Protein AF-A0A2R6PU06-F1 (afdb_monomer_lite)

Foldseek 3Di:
DDPCLLLVACPPHDPVRNVVSLVVNVPDPPRDDNDDDNVVCVVVVQDQQFLQSVLVVCVVVVPDLADADEDLDDADHVHCNSNVSVCVSHVRYDYPPRVDDPVVCVVCPPVVVVSNVVSLVCQLPDPDHDGRHPDPSVVVSVVRD

pLDDT: mean 91.35, std 4.58, range [68.44, 97.5]

Organism: Actinidia chinensis var. chinensis (NCBI:txid1590841)

InterPro domains:
  IPR019378 GDP-fucose protein O-fucosyltransferase [PF10250] (1-145)

Secondary structure (DSSP, 8-state):
--HHHHHT--TT--HHHHHHHHHHHHH-TT-S--S--HHHHHHTT-SPPPHHHHHHHHHHTT--TTS-EE---SPPTTHHHHHHHHHHH-S-EE-HHHHS-HHHHTTTTT-HHHHHHHHHHHHHSSS----SS-SHHHHHHHTT-

Sequence (145 aa):
MDMLAFSGCTQGCNSEEVEELTRMRYAYPRWKEKIINSDLKRTDGLYPSTPEETTLTLKALDIDRNIQIYIAAGDIYGGERRMARLAEAYANLVRKETLLEPLDLRFFQNHSSQMAALDYLVSLESDIFVPTYDGNMAKVVEGHR

Structure (mmCIF, N/CA/C/O backbone):
data_AF-A0A2R6PU06-F1
#
_entry.id   AF-A0A2R6PU06-F1
#
loop_
_atom_site.group_PDB
_atom_site.id
_atom_site.type_symbol
_atom_site.label_atom_id
_atom_site.label_alt_id
_atom_site.label_comp_id
_atom_site.label_asym_id
_atom_site.label_entity_id
_atom_site.label_seq_id
_atom_site.pdbx_PDB_ins_code
_atom_site.Cartn_x
_atom_site.Cartn_y
_atom_site.Cartn_z
_atom_site.occupancy
_atom_site.B_iso_or_equiv
_atom_site.auth_seq_id
_atom_site.auth_comp_id
_atom_site.auth_asym_id
_atom_site.auth_atom_id
_atom_site.pdbx_PDB_model_num
ATOM 1 N N . MET A 1 1 ? 13.179 -2.230 -1.192 1.00 68.44 1 MET A N 1
ATOM 2 C CA . MET A 1 1 ? 13.124 -2.486 -2.648 1.00 68.44 1 MET A CA 1
ATOM 3 C C . MET A 1 1 ? 11.765 -2.015 -3.115 1.00 68.44 1 MET A C 1
ATOM 5 O O . MET A 1 1 ? 10.796 -2.314 -2.430 1.00 68.44 1 MET A O 1
ATOM 9 N N . ASP A 1 2 ? 11.710 -1.243 -4.196 1.00 85.38 2 ASP A N 1
ATOM 10 C CA . ASP A 1 2 ? 10.457 -0.692 -4.714 1.00 85.38 2 ASP A CA 1
ATOM 11 C C . ASP A 1 2 ? 9.648 -1.774 -5.444 1.00 85.38 2 ASP A C 1
ATOM 13 O O . ASP A 1 2 ? 10.169 -2.452 -6.334 1.00 85.38 2 ASP A O 1
ATOM 17 N N . MET A 1 3 ? 8.393 -1.968 -5.035 1.00 85.31 3 MET A N 1
ATOM 18 C CA . MET A 1 3 ? 7.542 -3.052 -5.530 1.00 85.31 3 MET A CA 1
ATOM 19 C C . MET A 1 3 ? 7.065 -2.818 -6.974 1.00 85.31 3 MET A C 1
ATOM 21 O O . MET A 1 3 ? 6.947 -3.775 -7.746 1.00 85.31 3 MET A O 1
ATOM 25 N N . LEU A 1 4 ? 6.825 -1.565 -7.372 1.00 88.94 4 LEU A N 1
ATOM 26 C CA . LEU A 1 4 ? 6.418 -1.231 -8.739 1.00 88.94 4 LEU A CA 1
ATOM 27 C C . LEU A 1 4 ? 7.587 -1.403 -9.695 1.00 88.94 4 LEU A C 1
ATOM 29 O O . LEU A 1 4 ? 7.441 -2.010 -10.757 1.00 88.94 4 LEU A O 1
ATOM 33 N N . ALA A 1 5 ? 8.776 -0.968 -9.273 1.00 88.94 5 ALA A N 1
ATOM 34 C CA . ALA A 1 5 ? 9.980 -1.231 -10.031 1.00 88.94 5 ALA A CA 1
ATOM 35 C C . ALA A 1 5 ? 10.131 -2.752 -10.191 1.00 88.94 5 ALA A C 1
ATOM 37 O O . ALA A 1 5 ? 10.317 -3.203 -11.328 1.00 88.94 5 ALA A O 1
ATOM 38 N N . PHE A 1 6 ? 10.033 -3.508 -9.078 1.00 85.44 6 PHE A N 1
ATOM 39 C CA . PHE A 1 6 ? 10.201 -4.969 -9.005 1.00 85.44 6 PHE A CA 1
ATOM 40 C C . PHE A 1 6 ? 9.300 -5.728 -9.981 1.00 85.44 6 PHE A C 1
ATOM 42 O O . PHE A 1 6 ? 9.779 -6.545 -10.766 1.00 85.44 6 PHE A O 1
ATOM 49 N N . SER A 1 7 ? 8.004 -5.425 -9.946 1.00 85.06 7 SER A N 1
ATOM 50 C CA . SER A 1 7 ? 6.988 -6.037 -10.809 1.00 85.06 7 SER A CA 1
ATOM 51 C C . SER A 1 7 ? 7.032 -5.530 -12.255 1.00 85.06 7 SER A C 1
ATOM 53 O O . SER A 1 7 ? 6.468 -6.162 -13.147 1.00 85.06 7 SER A O 1
ATOM 55 N N . GLY A 1 8 ? 7.701 -4.399 -12.504 1.00 88.50 8 GLY A N 1
ATOM 56 C CA . GLY A 1 8 ? 7.640 -3.693 -13.780 1.00 88.50 8 GLY A CA 1
ATOM 57 C C . GLY A 1 8 ? 6.283 -3.039 -14.034 1.00 88.50 8 GLY A C 1
ATOM 58 O O . GLY A 1 8 ? 5.962 -2.778 -15.190 1.00 88.50 8 GLY A O 1
ATOM 59 N N . CYS A 1 9 ? 5.494 -2.805 -12.980 1.00 87.81 9 CYS A N 1
ATOM 60 C CA . CYS A 1 9 ? 4.174 -2.201 -13.071 1.00 87.81 9 CYS A CA 1
ATOM 61 C C . CYS A 1 9 ? 4.262 -0.717 -13.417 1.00 87.81 9 CYS A C 1
ATOM 63 O O . CYS A 1 9 ? 4.862 0.069 -12.688 1.00 87.81 9 CYS A O 1
ATOM 65 N N . THR A 1 10 ? 3.633 -0.343 -14.530 1.00 88.88 10 THR A N 1
ATOM 66 C CA . THR A 1 10 ? 3.525 1.048 -14.999 1.00 88.88 10 THR A CA 1
ATOM 67 C C . THR A 1 10 ? 2.080 1.552 -15.002 1.00 88.88 10 THR A C 1
ATOM 69 O O . THR A 1 10 ? 1.797 2.636 -15.513 1.00 88.88 10 THR A O 1
ATOM 72 N N . GLN A 1 11 ? 1.136 0.775 -14.457 1.00 87.88 11 GLN A N 1
ATOM 73 C CA . GLN A 1 11 ? -0.285 1.108 -14.510 1.00 87.88 11 GLN A CA 1
ATOM 74 C C . GLN A 1 11 ? -0.601 2.355 -13.669 1.00 87.88 11 GLN A C 1
ATOM 76 O O . GLN A 1 11 ? -0.386 2.402 -12.454 1.00 87.88 11 GLN A O 1
ATOM 81 N N . GLY A 1 12 ? -1.160 3.372 -14.329 1.00 85.38 12 GLY A N 1
ATOM 82 C CA . GLY A 1 12 ? -1.503 4.655 -13.707 1.00 85.38 12 GLY A CA 1
ATOM 83 C C . GLY A 1 12 ? -0.302 5.567 -13.425 1.00 85.38 12 GLY A C 1
ATOM 84 O O . GLY A 1 12 ? -0.484 6.617 -12.792 1.00 85.38 12 GLY A O 1
ATOM 85 N N . CYS A 1 13 ? 0.896 5.173 -13.871 1.00 89.44 13 CYS A N 1
ATOM 86 C CA . CYS A 1 13 ? 2.094 6.002 -13.834 1.00 89.44 13 CYS A CA 1
ATOM 87 C C . CYS A 1 13 ? 2.130 6.964 -15.031 1.00 89.44 13 CYS A C 1
ATOM 89 O O . CYS A 1 13 ? 1.678 6.626 -16.126 1.00 89.44 13 CYS A O 1
ATOM 91 N N . ASN A 1 14 ? 2.678 8.159 -14.828 1.00 91.69 14 ASN A N 1
ATOM 92 C CA . ASN A 1 14 ? 3.030 9.076 -15.910 1.00 91.69 14 ASN A CA 1
ATOM 93 C C . ASN A 1 14 ? 4.410 8.719 -16.508 1.00 91.69 14 ASN A C 1
ATOM 95 O O . ASN A 1 14 ? 5.104 7.830 -16.017 1.00 91.69 14 ASN A O 1
ATOM 99 N N . SER A 1 15 ? 4.820 9.404 -17.578 1.00 93.06 15 SER A N 1
ATOM 100 C CA . SER A 1 15 ? 6.089 9.117 -18.263 1.00 93.06 15 SER A CA 1
ATOM 101 C C . SER A 1 15 ? 7.325 9.278 -17.373 1.00 93.06 15 SER A C 1
ATOM 103 O O . SER A 1 15 ? 8.258 8.489 -17.498 1.00 93.06 15 SER A O 1
ATOM 105 N N . GLU A 1 16 ? 7.328 10.263 -16.474 1.00 93.19 16 GLU A N 1
ATOM 106 C CA . GLU A 1 16 ? 8.446 10.522 -15.559 1.00 93.19 16 GLU A CA 1
ATOM 107 C C . GLU A 1 16 ? 8.562 9.408 -14.512 1.00 93.19 16 GLU A C 1
ATOM 109 O O . GLU A 1 16 ? 9.638 8.846 -14.324 1.00 93.19 16 GLU A O 1
ATOM 114 N N . GLU A 1 17 ? 7.439 9.012 -13.907 1.00 92.12 17 GLU A N 1
ATOM 115 C CA . GLU A 1 17 ? 7.353 7.904 -12.948 1.00 92.12 17 GLU A CA 1
ATOM 116 C C . GLU A 1 17 ? 7.805 6.583 -13.602 1.00 92.12 17 GLU A C 1
ATOM 118 O O . GLU A 1 17 ? 8.561 5.811 -13.013 1.00 92.12 17 GLU A O 1
ATOM 123 N N . VAL A 1 18 ? 7.407 6.325 -14.855 1.00 92.12 18 VAL A N 1
ATOM 124 C CA . VAL A 1 18 ? 7.847 5.134 -15.605 1.00 92.12 18 VAL A CA 1
ATOM 125 C C . VAL A 1 18 ? 9.356 5.147 -15.861 1.00 92.12 18 VAL A C 1
ATOM 127 O O . VAL A 1 18 ? 10.012 4.103 -15.742 1.00 92.12 18 VAL A O 1
ATOM 130 N N . GLU A 1 19 ? 9.925 6.303 -16.204 1.00 93.38 19 GLU A N 1
ATOM 131 C CA . GLU A 1 19 ? 11.368 6.444 -16.393 1.00 93.38 19 GLU A CA 1
ATOM 132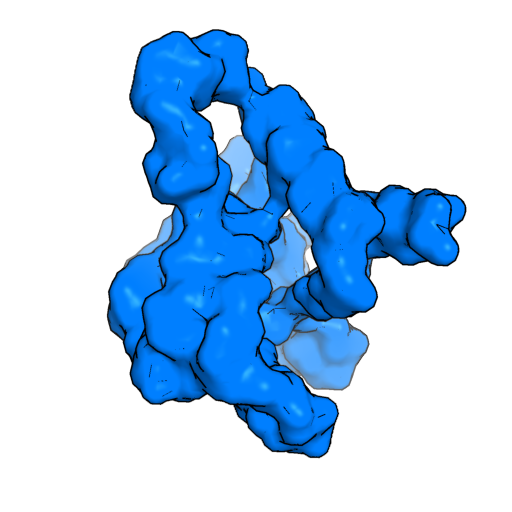 C C . GLU A 1 19 ? 12.121 6.218 -15.075 1.00 93.38 19 GLU A C 1
ATOM 134 O O . GLU A 1 19 ? 13.117 5.492 -15.046 1.00 93.38 19 GLU A O 1
ATOM 139 N N . GLU A 1 20 ? 11.619 6.771 -13.973 1.00 92.88 20 GLU A N 1
ATOM 140 C CA . GLU A 1 20 ? 12.198 6.628 -12.640 1.00 92.88 20 GLU A CA 1
ATOM 141 C C . GLU A 1 20 ? 12.210 5.163 -12.179 1.00 92.88 20 GLU A C 1
ATOM 143 O O . GLU A 1 20 ? 13.263 4.628 -11.814 1.00 92.88 20 GLU A O 1
ATOM 148 N N . LEU A 1 21 ? 11.070 4.472 -12.289 1.00 91.31 21 LEU A N 1
ATOM 149 C CA . LEU A 1 21 ? 10.935 3.045 -11.981 1.00 91.31 21 LEU A CA 1
ATOM 150 C C . LEU A 1 21 ? 11.871 2.194 -12.845 1.00 91.31 21 LEU A C 1
ATOM 152 O O . LEU A 1 21 ? 12.475 1.226 -12.370 1.00 91.31 21 LEU A O 1
ATOM 156 N N . THR A 1 22 ? 12.029 2.564 -14.117 1.00 91.31 22 THR A N 1
ATOM 157 C CA . THR A 1 22 ? 12.972 1.907 -15.026 1.00 91.31 22 THR A CA 1
ATOM 158 C C . THR A 1 22 ? 14.408 2.150 -14.570 1.00 91.31 22 THR A C 1
ATOM 160 O O . THR A 1 22 ? 15.172 1.199 -14.417 1.00 91.31 22 THR A O 1
ATOM 163 N N . ARG A 1 23 ? 14.786 3.387 -14.247 1.00 92.88 23 ARG A N 1
ATOM 164 C CA . ARG A 1 23 ? 16.125 3.726 -13.748 1.00 92.88 23 ARG A CA 1
ATOM 165 C C . ARG A 1 23 ? 16.460 2.963 -12.469 1.00 92.88 23 ARG A C 1
ATOM 167 O O . ARG A 1 23 ? 17.522 2.344 -12.395 1.00 92.88 23 ARG A O 1
ATOM 174 N N . MET A 1 24 ? 15.540 2.929 -11.504 1.00 90.56 24 MET A N 1
ATOM 175 C CA . MET A 1 24 ? 15.671 2.134 -10.279 1.00 90.56 24 MET A CA 1
ATOM 176 C C . MET A 1 24 ? 15.860 0.652 -10.583 1.00 90.56 24 MET A C 1
ATOM 178 O O . MET A 1 24 ? 16.734 0.004 -9.997 1.00 90.56 24 MET A O 1
ATOM 182 N N . ARG A 1 25 ? 15.102 0.119 -11.548 1.00 90.31 25 ARG A N 1
ATOM 183 C CA . ARG A 1 25 ? 15.255 -1.265 -11.990 1.00 90.31 25 ARG A CA 1
ATOM 184 C C . ARG A 1 25 ? 16.638 -1.553 -12.514 1.00 90.31 25 ARG A C 1
ATOM 186 O O . ARG A 1 25 ? 17.242 -2.534 -12.088 1.00 90.31 25 ARG A O 1
ATOM 193 N N . TYR A 1 26 ? 17.174 -0.707 -13.382 1.00 90.31 26 TYR A N 1
ATOM 194 C CA . TYR A 1 26 ? 18.503 -0.905 -13.950 1.00 90.31 26 TYR A CA 1
ATOM 195 C C . TYR A 1 26 ? 19.629 -0.679 -12.932 1.00 90.31 26 TYR A C 1
ATOM 197 O O . TYR A 1 26 ? 20.594 -1.444 -12.962 1.00 90.31 26 TYR A O 1
ATOM 205 N N . ALA A 1 27 ? 19.460 0.234 -11.971 1.00 91.06 27 ALA A N 1
ATOM 206 C CA . ALA A 1 27 ? 20.460 0.570 -10.956 1.00 91.06 27 ALA A CA 1
ATOM 207 C C . ALA A 1 27 ? 20.862 -0.592 -10.025 1.00 91.06 27 ALA A C 1
ATOM 209 O O . ALA A 1 27 ? 21.965 -0.573 -9.491 1.00 91.06 27 ALA A O 1
ATOM 210 N N . TYR A 1 28 ? 20.017 -1.613 -9.835 1.00 86.56 28 TYR A N 1
ATOM 211 C CA . TYR A 1 28 ? 20.303 -2.757 -8.952 1.00 86.56 28 TYR A CA 1
ATOM 212 C C . TYR A 1 28 ? 20.917 -3.954 -9.704 1.00 86.56 28 TYR A C 1
ATOM 214 O O . TYR A 1 28 ? 20.170 -4.725 -10.312 1.00 86.56 28 TYR A O 1
ATOM 222 N N . PRO A 1 29 ? 22.239 -4.221 -9.648 1.00 82.75 29 PRO A N 1
ATOM 223 C CA . PRO A 1 29 ? 22.883 -5.196 -10.541 1.00 82.75 29 PRO A CA 1
ATOM 224 C C . PRO A 1 29 ? 22.412 -6.645 -10.355 1.00 82.75 29 PRO A C 1
ATOM 226 O O . PRO A 1 29 ? 22.401 -7.419 -11.303 1.00 82.75 29 PRO A O 1
ATOM 229 N N . ARG A 1 30 ? 21.988 -7.016 -9.139 1.00 82.25 30 ARG A N 1
ATOM 230 C CA . ARG A 1 30 ? 21.555 -8.386 -8.793 1.00 82.25 30 ARG A CA 1
ATOM 231 C C . ARG A 1 30 ? 20.142 -8.742 -9.261 1.00 82.25 30 ARG A C 1
ATOM 233 O O . ARG A 1 30 ? 19.676 -9.852 -9.017 1.00 82.25 30 ARG A O 1
ATOM 240 N N . TRP A 1 31 ? 19.438 -7.808 -9.884 1.00 81.31 31 TRP A N 1
ATOM 241 C CA . TRP A 1 31 ? 18.075 -8.040 -10.328 1.00 81.31 31 TRP A CA 1
ATOM 242 C C . TRP A 1 31 ? 18.065 -8.774 -11.669 1.00 81.31 31 TRP A C 1
ATOM 244 O O . TRP A 1 31 ? 18.578 -8.269 -12.664 1.00 81.31 31 TRP A O 1
ATOM 254 N N . LYS A 1 32 ? 17.498 -9.984 -11.672 1.00 74.56 32 LYS A N 1
ATOM 255 C CA . LYS A 1 32 ? 17.549 -10.906 -12.814 1.00 74.56 32 LYS A CA 1
ATOM 256 C C . LYS A 1 32 ? 16.756 -10.417 -14.033 1.00 74.56 32 LYS A C 1
ATOM 258 O O . LYS A 1 32 ? 17.281 -10.441 -15.139 1.00 74.56 32 LYS A O 1
ATOM 263 N N . GLU A 1 33 ? 15.519 -9.957 -13.838 1.00 81.69 33 GLU A N 1
ATOM 264 C CA . GLU A 1 33 ? 14.643 -9.480 -14.919 1.00 81.69 33 GLU A CA 1
ATOM 265 C C . GLU A 1 33 ? 14.684 -7.948 -15.025 1.00 81.69 33 GLU A C 1
ATOM 267 O O . GLU A 1 33 ? 14.237 -7.238 -14.126 1.00 81.69 33 GLU A O 1
ATOM 272 N N . LYS A 1 34 ? 15.231 -7.427 -16.129 1.00 84.75 34 LYS A N 1
ATOM 273 C CA . LYS A 1 34 ? 15.324 -5.976 -16.403 1.00 84.75 34 LYS A CA 1
ATOM 274 C C . LYS A 1 34 ? 14.338 -5.505 -17.467 1.00 84.75 34 LYS A C 1
ATOM 276 O O . LYS A 1 34 ? 13.793 -4.405 -17.370 1.00 84.75 34 LYS A O 1
ATOM 281 N N . ILE A 1 35 ? 14.118 -6.353 -18.466 1.00 87.00 35 ILE A N 1
ATOM 282 C CA . ILE A 1 35 ? 13.162 -6.137 -19.545 1.00 87.00 35 ILE A CA 1
ATOM 283 C C . ILE A 1 35 ? 11.898 -6.891 -19.152 1.00 87.00 35 ILE A C 1
ATOM 285 O O . ILE A 1 35 ? 11.913 -8.116 -19.062 1.00 87.00 35 ILE A O 1
ATOM 289 N N . ILE A 1 36 ? 10.833 -6.149 -18.871 1.00 86.25 36 ILE A N 1
ATOM 290 C CA . ILE A 1 36 ? 9.557 -6.692 -18.409 1.00 86.25 36 ILE A CA 1
ATOM 291 C C . ILE A 1 36 ? 8.491 -6.260 -19.408 1.00 86.25 36 ILE A C 1
ATOM 293 O O . ILE A 1 36 ? 8.358 -5.071 -19.693 1.00 86.25 36 ILE A O 1
ATOM 297 N N . ASN A 1 37 ? 7.734 -7.222 -19.935 1.00 87.19 37 ASN A N 1
ATOM 298 C CA . ASN A 1 37 ? 6.527 -6.914 -20.688 1.00 87.19 37 ASN A CA 1
ATOM 299 C C . ASN A 1 37 ? 5.407 -6.585 -19.690 1.00 87.19 37 ASN A C 1
ATOM 301 O O . ASN A 1 37 ? 4.905 -7.471 -18.996 1.00 87.19 37 ASN A O 1
ATOM 305 N N . SER A 1 38 ? 5.082 -5.296 -19.607 1.00 84.81 38 SER A N 1
ATOM 306 C CA . SER A 1 38 ? 4.115 -4.737 -18.661 1.00 84.81 38 SER A CA 1
ATOM 307 C C . SER A 1 38 ? 2.717 -5.350 -18.843 1.00 84.81 38 SER A C 1
ATOM 309 O O . SER A 1 38 ? 2.136 -5.890 -17.899 1.00 84.81 38 SER A O 1
ATOM 311 N N . ASP A 1 39 ? 2.239 -5.401 -20.087 1.00 86.56 39 ASP A N 1
ATOM 312 C CA . ASP A 1 39 ? 0.898 -5.885 -20.429 1.00 86.56 39 ASP A CA 1
ATOM 313 C C . ASP A 1 39 ? 0.711 -7.377 -20.129 1.00 86.56 39 ASP A C 1
ATOM 315 O O . ASP A 1 39 ? -0.328 -7.790 -19.603 1.00 86.56 39 ASP A O 1
ATOM 319 N N . LEU A 1 40 ? 1.734 -8.195 -20.410 1.00 88.25 40 LEU A N 1
ATOM 320 C CA . LEU A 1 40 ? 1.701 -9.625 -20.092 1.00 88.25 40 LEU A CA 1
ATOM 321 C C . LEU A 1 40 ? 1.637 -9.854 -18.579 1.00 88.25 40 LEU A C 1
ATOM 323 O O . LEU A 1 40 ? 0.754 -10.565 -18.110 1.00 88.25 40 LEU A O 1
ATOM 327 N N . LYS A 1 41 ? 2.499 -9.191 -17.796 1.00 87.62 41 LYS A N 1
ATOM 328 C CA . LYS A 1 41 ? 2.489 -9.327 -16.328 1.00 87.62 41 LYS A CA 1
ATOM 329 C C . LYS A 1 41 ? 1.154 -8.885 -15.717 1.00 87.62 41 LYS A C 1
ATOM 331 O O . LYS A 1 41 ? 0.711 -9.497 -14.747 1.00 87.62 41 LYS A O 1
ATOM 336 N N . ARG A 1 42 ? 0.505 -7.851 -16.270 1.00 87.50 42 ARG A N 1
ATOM 337 C CA . ARG A 1 42 ? -0.835 -7.427 -15.834 1.00 87.50 42 ARG A CA 1
ATOM 338 C C . ARG A 1 42 ? -1.882 -8.497 -16.123 1.00 87.50 42 ARG A C 1
ATOM 340 O O . ARG A 1 42 ? -2.695 -8.792 -15.253 1.00 87.50 42 ARG A O 1
ATOM 347 N N . THR A 1 43 ? -1.850 -9.068 -17.323 1.00 87.88 43 THR A N 1
ATOM 348 C CA . THR A 1 43 ? -2.786 -10.124 -17.739 1.00 87.88 43 THR A CA 1
ATOM 349 C C . THR A 1 43 ? -2.641 -11.375 -16.870 1.00 87.88 43 THR A C 1
ATOM 351 O O . THR A 1 43 ? -3.643 -11.975 -16.495 1.00 87.88 43 THR A O 1
ATOM 354 N N . ASP A 1 44 ? -1.413 -11.700 -16.464 1.00 88.88 44 ASP A N 1
ATOM 355 C CA . ASP A 1 44 ? -1.108 -12.822 -15.569 1.00 88.88 44 ASP A CA 1
ATOM 356 C C . ASP A 1 44 ? -1.457 -12.548 -14.090 1.00 88.88 44 ASP A C 1
ATOM 358 O O . ASP A 1 44 ? -1.211 -13.392 -13.229 1.00 88.88 44 ASP A O 1
ATOM 362 N N . GLY A 1 45 ? -1.991 -11.366 -13.755 1.00 86.19 45 GLY A N 1
ATOM 363 C CA . GLY A 1 45 ? -2.325 -11.000 -12.375 1.00 86.19 45 GLY A CA 1
ATOM 364 C C . GLY A 1 45 ? -1.101 -10.772 -11.481 1.00 86.19 45 GLY A C 1
ATOM 365 O O . GLY A 1 45 ? -1.213 -10.768 -10.259 1.00 86.19 45 GLY A O 1
ATOM 366 N N . LEU A 1 46 ? 0.079 -10.552 -12.066 1.00 86.31 46 LEU A N 1
ATOM 367 C CA . LEU A 1 46 ? 1.337 -10.344 -11.340 1.00 86.31 46 LEU A CA 1
ATOM 368 C C . LEU A 1 46 ? 1.568 -8.872 -10.973 1.00 86.31 46 LEU A C 1
ATOM 370 O O . LEU A 1 46 ? 2.702 -8.463 -10.707 1.00 86.31 46 LEU A O 1
ATOM 374 N N . TYR A 1 47 ? 0.511 -8.061 -11.010 1.00 89.19 47 TYR A N 1
ATOM 375 C CA . TYR A 1 47 ? 0.561 -6.634 -10.725 1.00 89.19 47 TYR A CA 1
ATOM 376 C C . TYR A 1 47 ? 0.037 -6.336 -9.333 1.00 89.19 47 TYR A C 1
ATOM 378 O O . TYR A 1 47 ? -0.977 -6.900 -8.925 1.00 89.19 47 TYR A O 1
ATOM 386 N N . PRO A 1 48 ? 0.687 -5.406 -8.619 1.00 89.75 48 PRO A N 1
ATOM 387 C CA . PRO A 1 48 ? 0.095 -4.840 -7.430 1.00 89.75 48 PRO A CA 1
ATOM 388 C C . PRO A 1 48 ? -1.214 -4.137 -7.791 1.00 89.75 48 PRO A C 1
ATOM 390 O O . PRO A 1 48 ? -1.246 -3.358 -8.748 1.00 89.75 48 PRO A O 1
ATOM 393 N N . SER A 1 49 ? -2.268 -4.386 -7.019 1.00 91.19 49 SER A N 1
ATOM 394 C CA . SER A 1 49 ? -3.538 -3.673 -7.165 1.00 91.19 49 SER A CA 1
ATOM 395 C C . SER A 1 49 ? -3.328 -2.176 -6.949 1.00 91.19 49 SER A C 1
ATOM 397 O O . SER A 1 49 ? -2.637 -1.763 -6.011 1.00 91.19 49 SER A O 1
ATOM 399 N N . THR A 1 50 ? -3.930 -1.341 -7.794 1.00 91.69 50 THR A N 1
ATOM 400 C CA . THR A 1 50 ? -3.864 0.112 -7.604 1.00 91.69 50 THR A CA 1
ATOM 401 C C . THR A 1 50 ? -4.735 0.559 -6.421 1.00 91.69 50 THR A C 1
ATOM 403 O O . THR A 1 50 ? -5.637 -0.179 -6.011 1.00 91.69 50 THR A O 1
ATOM 406 N N . PRO A 1 51 ? -4.534 1.769 -5.858 1.00 93.06 51 PRO A N 1
ATOM 407 C CA . PRO A 1 51 ? -5.452 2.301 -4.849 1.00 93.06 51 PRO A CA 1
ATOM 408 C C . PRO A 1 51 ? -6.908 2.353 -5.338 1.00 93.06 51 PRO A C 1
ATOM 410 O O . PRO A 1 51 ? -7.833 2.080 -4.576 1.00 93.06 51 PRO A O 1
ATOM 413 N N . GLU A 1 52 ? -7.124 2.647 -6.620 1.00 93.19 52 GLU A N 1
ATOM 414 C CA . GLU A 1 52 ? -8.444 2.663 -7.251 1.00 93.19 52 GLU A CA 1
ATOM 415 C C . GLU A 1 52 ? -9.062 1.259 -7.337 1.00 93.19 52 GLU A C 1
ATOM 417 O O . GLU A 1 52 ? -10.217 1.081 -6.952 1.00 93.19 52 GLU A O 1
ATOM 422 N N . GLU A 1 53 ? -8.295 0.261 -7.787 1.00 94.25 53 GLU A N 1
ATOM 423 C CA . GLU A 1 53 ? -8.721 -1.146 -7.825 1.00 94.25 53 GLU A CA 1
ATOM 424 C C . GLU A 1 53 ? -9.024 -1.657 -6.407 1.00 94.25 53 GLU A C 1
ATOM 426 O O . GLU A 1 53 ? -10.082 -2.232 -6.166 1.00 94.25 53 GLU A O 1
ATOM 431 N N . THR A 1 54 ? -8.159 -1.343 -5.440 1.00 95.00 54 THR A N 1
ATOM 432 C CA . THR A 1 54 ? -8.344 -1.690 -4.021 1.00 95.00 54 THR A CA 1
ATOM 433 C C . THR A 1 54 ? -9.625 -1.067 -3.464 1.00 95.00 54 THR A C 1
ATOM 435 O O . THR A 1 54 ? -10.411 -1.746 -2.809 1.00 95.00 54 THR A O 1
ATOM 438 N N . THR A 1 55 ? -9.893 0.204 -3.777 1.00 96.38 55 THR A N 1
ATOM 439 C CA . THR A 1 55 ? -11.125 0.898 -3.365 1.00 96.38 55 THR A CA 1
ATOM 440 C C . THR A 1 55 ? -12.373 0.200 -3.904 1.00 96.38 55 THR A C 1
ATOM 442 O O . THR A 1 55 ? -13.365 0.069 -3.187 1.00 96.38 55 THR A O 1
ATOM 445 N N . LEU A 1 56 ? -12.349 -0.232 -5.169 1.00 96.62 56 LEU A N 1
ATOM 446 C CA . LEU A 1 56 ? -13.461 -0.966 -5.774 1.00 96.62 56 LEU A CA 1
ATOM 447 C C . LEU A 1 56 ? -13.671 -2.320 -5.092 1.00 96.62 56 LEU A C 1
ATOM 449 O O . LEU A 1 56 ? -14.811 -2.654 -4.779 1.00 96.62 56 LEU A O 1
ATOM 453 N N . THR A 1 57 ? -12.593 -3.053 -4.807 1.00 95.94 57 THR A N 1
ATOM 454 C CA . THR A 1 57 ? -12.651 -4.337 -4.096 1.00 95.94 57 THR A CA 1
ATOM 455 C C . THR A 1 57 ? -13.255 -4.183 -2.703 1.00 95.94 57 THR A C 1
ATOM 457 O O . THR A 1 57 ? -14.187 -4.906 -2.366 1.00 95.94 57 THR A O 1
ATOM 460 N N . LEU A 1 58 ? -12.798 -3.205 -1.913 1.00 97.12 58 LEU A N 1
ATOM 461 C CA . LEU A 1 58 ? -13.332 -2.966 -0.568 1.00 97.12 58 LEU A CA 1
ATOM 462 C C . LEU A 1 58 ? -14.828 -2.608 -0.599 1.00 97.12 58 LEU A C 1
ATOM 464 O O . LEU A 1 58 ? -15.600 -3.112 0.214 1.00 97.12 58 LEU A O 1
ATOM 468 N N . LYS A 1 59 ? -15.262 -1.803 -1.579 1.00 96.69 59 LYS A N 1
ATOM 469 C CA . LYS A 1 59 ? -16.687 -1.492 -1.783 1.00 96.69 59 LYS A CA 1
ATOM 470 C C . LYS A 1 59 ? -17.501 -2.718 -2.193 1.00 96.69 59 LYS A C 1
ATOM 472 O O . LYS A 1 59 ? -18.628 -2.868 -1.741 1.00 96.69 59 LYS A O 1
ATOM 477 N N . ALA A 1 60 ? -16.956 -3.571 -3.059 1.00 97.50 60 ALA A N 1
ATOM 478 C CA . ALA A 1 60 ? -17.634 -4.780 -3.523 1.00 97.50 60 ALA A CA 1
ATOM 479 C C . ALA A 1 60 ? -17.799 -5.826 -2.408 1.00 97.50 60 ALA A C 1
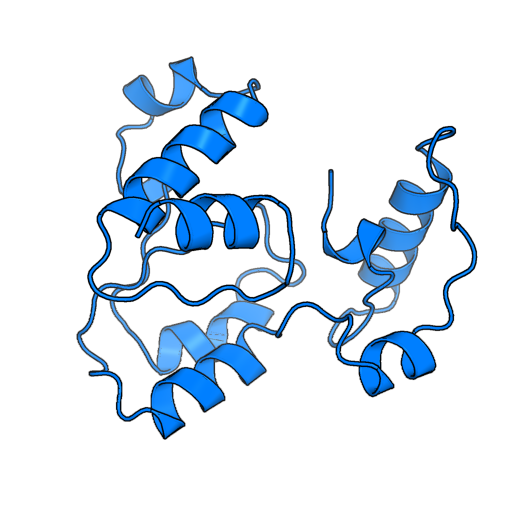ATOM 481 O O . ALA A 1 60 ? -18.764 -6.583 -2.425 1.00 97.50 60 ALA A O 1
ATOM 482 N N . LEU A 1 61 ? -16.879 -5.840 -1.440 1.00 96.62 61 LEU A N 1
ATOM 483 C CA . LEU A 1 61 ? -16.938 -6.674 -0.237 1.00 96.62 61 LEU A CA 1
ATOM 484 C C . LEU A 1 61 ? -17.801 -6.073 0.887 1.00 96.62 61 LEU A C 1
ATOM 486 O O . LEU A 1 61 ? -17.839 -6.639 1.974 1.00 96.62 61 LEU A O 1
ATOM 490 N N . ASP A 1 62 ? -18.473 -4.945 0.634 1.00 96.69 62 ASP A N 1
ATOM 491 C CA . ASP A 1 62 ? -19.321 -4.231 1.599 1.00 96.69 62 ASP A CA 1
ATOM 492 C C . ASP A 1 62 ? -18.589 -3.853 2.903 1.00 96.69 62 ASP A C 1
ATOM 494 O O . ASP A 1 62 ? -19.148 -3.870 3.998 1.00 96.69 62 ASP A O 1
ATOM 498 N N . ILE A 1 63 ? -17.300 -3.504 2.790 1.00 97.31 63 ILE A N 1
ATOM 499 C CA . ILE A 1 63 ? -16.509 -3.022 3.927 1.00 97.31 63 ILE A CA 1
ATOM 500 C C . ILE A 1 63 ? -17.036 -1.656 4.376 1.00 97.31 63 ILE A C 1
ATOM 502 O O . ILE A 1 63 ? -17.113 -0.722 3.567 1.00 97.31 63 ILE A O 1
ATOM 506 N N . ASP A 1 64 ? -17.332 -1.532 5.675 1.00 96.50 64 ASP A N 1
ATOM 507 C CA . ASP A 1 64 ? -17.825 -0.300 6.296 1.00 96.50 64 ASP A CA 1
ATOM 508 C C . ASP A 1 64 ? -16.906 0.886 5.967 1.00 96.50 64 ASP A C 1
ATOM 510 O O . ASP A 1 64 ? -15.693 0.846 6.171 1.00 96.50 64 ASP A O 1
ATOM 514 N N . ARG A 1 65 ? -17.493 1.978 5.472 1.00 95.88 65 ARG A N 1
ATOM 515 C CA . ARG A 1 65 ? -16.771 3.207 5.108 1.00 95.88 65 ARG A CA 1
ATOM 516 C C . ARG A 1 65 ? -16.140 3.918 6.304 1.00 95.88 65 ARG A C 1
ATOM 518 O O . ARG A 1 65 ? -15.216 4.709 6.119 1.00 95.88 65 ARG A O 1
ATOM 525 N N . ASN A 1 66 ? -16.637 3.648 7.508 1.00 96.19 66 ASN A N 1
ATOM 526 C CA . ASN A 1 66 ? -16.109 4.180 8.758 1.00 96.19 66 ASN A CA 1
ATOM 527 C C . ASN A 1 66 ? -14.965 3.331 9.328 1.00 96.19 66 ASN A C 1
ATOM 529 O O . ASN A 1 66 ? -14.376 3.732 10.335 1.00 96.19 66 ASN A O 1
ATOM 533 N N . ILE A 1 67 ? -14.632 2.186 8.717 1.00 96.31 67 ILE A N 1
ATOM 534 C CA . ILE A 1 67 ? -13.513 1.362 9.177 1.00 96.31 67 ILE A CA 1
ATOM 535 C C . ILE A 1 67 ? -12.207 2.160 9.126 1.00 96.31 67 ILE A C 1
ATOM 537 O O . ILE A 1 67 ? -11.977 2.966 8.220 1.00 96.31 67 ILE A O 1
ATOM 541 N N . GLN A 1 68 ? -11.337 1.923 10.101 1.00 96.38 68 GLN A N 1
ATOM 542 C CA . GLN A 1 68 ? -9.985 2.457 10.076 1.00 96.38 68 GLN A CA 1
ATOM 543 C C . GLN A 1 68 ? -9.117 1.597 9.153 1.00 96.38 68 GLN A C 1
ATOM 545 O O . GLN A 1 68 ? -8.965 0.399 9.377 1.00 96.38 68 GLN A O 1
ATOM 550 N N . ILE A 1 69 ? -8.529 2.208 8.124 1.00 97.25 69 ILE A N 1
ATOM 551 C CA . ILE A 1 69 ? -7.646 1.522 7.177 1.00 97.25 69 ILE A CA 1
ATOM 552 C C . ILE A 1 69 ? -6.207 1.933 7.458 1.00 97.25 69 ILE A C 1
ATOM 554 O O . ILE A 1 69 ? -5.821 3.085 7.257 1.00 97.25 69 ILE A O 1
ATOM 558 N N . TYR A 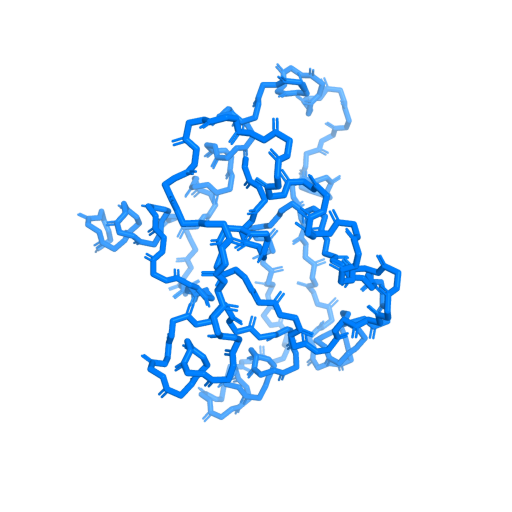1 70 ? -5.397 0.962 7.870 1.00 97.06 70 TYR A N 1
ATOM 559 C CA . TYR A 1 70 ? -3.952 1.120 7.949 1.00 97.06 70 TYR A CA 1
ATOM 560 C C . TYR A 1 70 ? -3.290 0.810 6.605 1.00 97.06 70 TYR A C 1
ATOM 562 O O . TYR A 1 70 ? -3.448 -0.279 6.055 1.00 97.06 70 TYR A O 1
ATOM 570 N N . ILE A 1 71 ? -2.519 1.760 6.076 1.00 95.75 71 ILE A N 1
ATOM 571 C CA . ILE A 1 71 ? -1.813 1.606 4.803 1.00 95.75 71 ILE A CA 1
ATOM 572 C C . ILE A 1 71 ? -0.376 1.145 5.070 1.00 95.75 71 ILE A C 1
ATOM 574 O O . ILE A 1 71 ? 0.528 1.946 5.320 1.00 95.75 71 ILE A O 1
ATOM 578 N N . ALA A 1 72 ? -0.165 -0.165 4.951 1.00 94.12 72 ALA A N 1
ATOM 579 C CA . ALA A 1 72 ? 1.135 -0.828 5.032 1.00 94.12 72 ALA A CA 1
ATOM 580 C C . ALA A 1 72 ? 1.947 -0.665 3.729 1.00 94.12 72 ALA A C 1
ATOM 582 O O . ALA A 1 72 ? 2.206 -1.627 3.006 1.00 94.12 72 ALA A O 1
ATOM 583 N N . ALA A 1 73 ? 2.325 0.570 3.394 1.00 90.12 73 ALA A N 1
ATOM 584 C CA . ALA A 1 73 ? 3.109 0.872 2.197 1.00 90.12 73 ALA A CA 1
ATOM 585 C C . ALA A 1 73 ? 4.227 1.886 2.475 1.00 90.12 73 ALA A C 1
ATOM 587 O O . ALA A 1 73 ? 4.186 2.650 3.447 1.00 90.12 73 ALA A O 1
ATOM 588 N N . GLY A 1 74 ? 5.226 1.891 1.589 1.00 86.00 74 GLY A N 1
ATOM 589 C CA . GLY A 1 74 ? 6.139 3.023 1.434 1.00 86.00 74 GLY A CA 1
ATOM 590 C C . GLY A 1 74 ? 5.465 4.178 0.691 1.00 86.00 74 GLY A C 1
ATOM 591 O O . GLY A 1 74 ? 4.232 4.277 0.649 1.00 86.00 74 GLY A O 1
ATOM 592 N N . ASP A 1 75 ? 6.270 5.039 0.079 1.00 84.69 75 ASP A N 1
ATOM 593 C CA . ASP A 1 75 ? 5.749 6.117 -0.757 1.00 84.69 75 ASP A CA 1
ATOM 594 C C . ASP A 1 75 ? 4.927 5.559 -1.923 1.00 84.69 75 ASP A C 1
ATOM 596 O O . ASP A 1 75 ? 5.276 4.560 -2.555 1.00 84.69 75 ASP A O 1
ATOM 600 N N . ILE A 1 76 ? 3.785 6.196 -2.172 1.00 88.00 76 ILE A N 1
ATOM 601 C CA . ILE A 1 76 ? 2.857 5.805 -3.231 1.00 88.00 76 ILE A CA 1
ATOM 602 C C . ILE A 1 76 ? 3.107 6.747 -4.400 1.00 88.00 76 ILE A C 1
ATOM 604 O O . ILE A 1 76 ? 2.937 7.957 -4.256 1.00 88.00 76 ILE A O 1
ATOM 608 N N . TYR A 1 77 ? 3.498 6.208 -5.557 1.00 86.75 77 TYR A N 1
ATOM 609 C CA . TYR A 1 77 ? 3.702 7.014 -6.766 1.00 86.75 77 TYR A CA 1
ATOM 610 C C . TYR A 1 77 ? 2.419 7.740 -7.138 1.00 86.75 77 TYR A C 1
ATOM 612 O O . TYR A 1 77 ? 1.322 7.204 -6.987 1.00 86.75 77 TYR A O 1
ATOM 620 N N . GLY A 1 78 ? 2.552 8.984 -7.584 1.00 87.31 78 GLY A N 1
ATOM 621 C CA . GLY A 1 78 ? 1.434 9.900 -7.772 1.00 87.31 78 GLY A CA 1
ATOM 622 C C . GLY A 1 78 ? 0.819 10.439 -6.475 1.00 87.31 78 GLY A C 1
ATOM 623 O O . GLY A 1 78 ? -0.073 11.278 -6.561 1.00 87.31 78 GLY A O 1
ATOM 624 N N . GLY A 1 79 ? 1.271 10.002 -5.295 1.00 90.94 79 GLY A N 1
ATOM 625 C CA . GLY A 1 79 ? 0.905 10.553 -3.990 1.00 90.94 79 GLY A CA 1
ATOM 626 C C . GLY A 1 79 ? -0.603 10.696 -3.778 1.00 90.94 79 GLY A C 1
ATOM 627 O O . GLY A 1 79 ? -1.387 9.782 -4.050 1.00 90.94 79 GLY A O 1
ATOM 628 N N . GLU A 1 80 ? -1.019 11.879 -3.322 1.00 91.19 80 GLU A N 1
ATOM 629 C CA . GLU A 1 80 ? -2.423 12.209 -3.051 1.00 91.19 80 GLU A CA 1
ATOM 630 C C . GLU A 1 80 ? -3.333 12.012 -4.268 1.00 91.19 80 GLU A C 1
ATOM 632 O O . GLU A 1 80 ? -4.462 11.551 -4.114 1.00 91.19 80 GLU A O 1
ATOM 637 N N . ARG A 1 81 ? -2.841 12.264 -5.491 1.00 92.00 81 ARG A N 1
ATOM 638 C CA . ARG A 1 81 ? -3.623 12.071 -6.725 1.00 92.00 81 ARG A CA 1
ATOM 639 C C . ARG A 1 81 ? -4.102 10.627 -6.864 1.00 92.00 81 ARG A C 1
ATOM 641 O O . ARG A 1 81 ? -5.250 10.407 -7.242 1.00 92.00 81 ARG A O 1
ATOM 648 N N . ARG A 1 82 ? -3.232 9.652 -6.582 1.00 91.44 82 ARG A N 1
ATOM 649 C CA . ARG A 1 82 ? -3.570 8.217 -6.652 1.00 91.44 82 ARG A CA 1
ATOM 650 C C . ARG A 1 82 ? -4.384 7.770 -5.441 1.00 91.44 82 ARG A C 1
ATOM 652 O O . ARG A 1 82 ? -5.233 6.896 -5.562 1.00 91.44 82 ARG A O 1
ATOM 659 N N . MET A 1 83 ? -4.181 8.406 -4.291 1.00 93.94 83 MET A N 1
ATOM 660 C CA . MET A 1 83 ? -4.918 8.094 -3.063 1.00 93.94 83 MET A CA 1
ATOM 661 C C . MET A 1 83 ? -6.310 8.725 -2.985 1.00 93.94 83 MET A C 1
ATOM 663 O O . MET A 1 83 ? -7.129 8.264 -2.192 1.00 93.94 83 MET A O 1
ATOM 667 N N . ALA A 1 84 ? -6.610 9.722 -3.821 1.00 94.44 84 ALA A N 1
ATOM 668 C CA . ALA A 1 84 ? -7.843 10.504 -3.763 1.00 94.44 84 ALA A CA 1
ATOM 669 C C . ALA A 1 84 ? -9.114 9.642 -3.738 1.00 94.44 84 ALA A C 1
ATOM 671 O O . ALA A 1 84 ? -10.002 9.882 -2.927 1.00 94.44 84 ALA A O 1
ATOM 672 N N . ARG A 1 85 ? -9.190 8.597 -4.574 1.00 93.94 85 ARG A N 1
ATOM 673 C CA . ARG A 1 85 ? -10.369 7.712 -4.626 1.00 93.94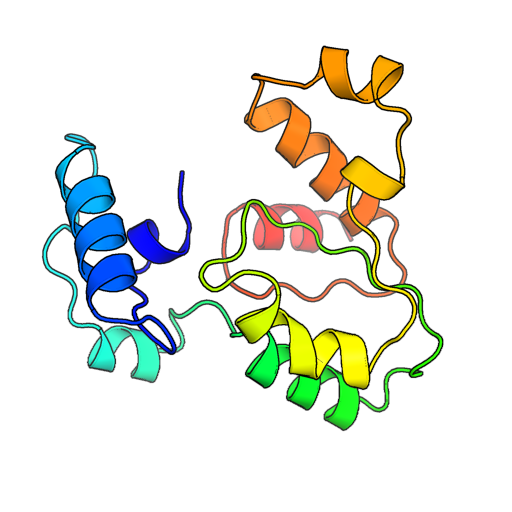 85 ARG A CA 1
ATOM 674 C C . ARG A 1 85 ? -10.549 6.874 -3.364 1.00 93.94 85 ARG A C 1
ATOM 676 O O . ARG A 1 85 ? -11.688 6.643 -2.964 1.00 93.94 85 ARG A O 1
ATOM 683 N N . LEU A 1 86 ? -9.450 6.433 -2.752 1.00 95.44 86 LEU A N 1
ATOM 684 C CA . LEU A 1 86 ? -9.504 5.685 -1.499 1.00 95.44 86 LEU A CA 1
ATOM 685 C C . LEU A 1 86 ? -9.909 6.610 -0.349 1.00 95.44 86 LEU A C 1
ATOM 687 O O . LEU A 1 86 ? -10.804 6.260 0.411 1.00 95.44 86 LEU A O 1
ATOM 691 N N . ALA A 1 87 ? -9.313 7.803 -0.276 1.00 95.56 87 ALA A N 1
ATOM 692 C CA . ALA A 1 87 ? -9.609 8.805 0.749 1.00 95.56 87 ALA A CA 1
ATOM 693 C C . ALA A 1 87 ? -11.048 9.344 0.666 1.00 95.56 87 ALA A C 1
ATOM 695 O O . ALA A 1 87 ? -11.667 9.622 1.686 1.00 95.56 87 ALA A O 1
ATOM 696 N N . GLU A 1 88 ? -11.610 9.457 -0.541 1.00 96.31 88 GLU A N 1
ATOM 697 C CA . GLU A 1 88 ? -13.019 9.816 -0.742 1.00 96.31 88 GLU A CA 1
ATOM 698 C C . GLU A 1 88 ? -13.972 8.708 -0.260 1.00 96.31 88 GLU A C 1
ATOM 700 O O . GLU A 1 88 ? -15.074 8.981 0.214 1.00 96.31 88 GLU A O 1
ATOM 705 N N . ALA A 1 89 ? -13.570 7.442 -0.397 1.00 96.69 89 ALA A N 1
ATOM 706 C CA . ALA A 1 89 ? -14.393 6.297 -0.021 1.00 96.69 89 ALA A CA 1
ATOM 707 C C . ALA A 1 89 ? -14.311 5.945 1.472 1.00 96.69 89 ALA A C 1
ATOM 709 O O . ALA A 1 89 ? -15.319 5.515 2.036 1.00 96.69 89 ALA A O 1
ATOM 710 N N . TYR A 1 90 ? -13.135 6.118 2.076 1.00 96.94 90 TYR A N 1
ATOM 711 C CA . TYR A 1 90 ? -12.810 5.741 3.448 1.00 96.94 90 TYR A CA 1
ATOM 712 C C . TYR A 1 90 ? -12.097 6.906 4.133 1.00 96.94 90 TYR A C 1
ATOM 714 O O . TYR A 1 90 ? -10.978 7.260 3.765 1.00 96.94 90 TYR A O 1
ATOM 722 N N .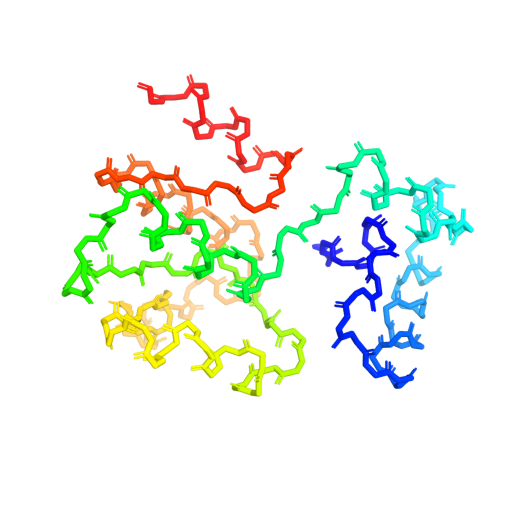 ALA A 1 91 ? -12.742 7.503 5.137 1.00 93.00 91 ALA A N 1
ATOM 723 C CA . ALA A 1 91 ? -12.247 8.728 5.767 1.00 93.00 91 ALA A CA 1
ATOM 724 C C . ALA A 1 91 ? -11.089 8.477 6.752 1.00 93.00 91 ALA A C 1
ATOM 726 O O . ALA A 1 91 ? -10.253 9.351 6.972 1.00 93.00 91 ALA A O 1
ATOM 727 N N . ASN A 1 92 ? -11.025 7.276 7.335 1.00 95.69 92 ASN A N 1
ATOM 728 C CA . ASN A 1 92 ? -10.119 6.938 8.432 1.00 95.69 92 ASN A CA 1
ATOM 729 C C . ASN A 1 92 ? -8.858 6.225 7.919 1.00 95.69 92 ASN A C 1
ATOM 731 O O . ASN A 1 92 ? -8.588 5.077 8.276 1.00 95.69 92 ASN A O 1
ATOM 735 N N . LEU A 1 93 ? -8.097 6.895 7.051 1.00 95.31 93 LEU A N 1
ATOM 736 C CA . LEU A 1 93 ? -6.820 6.383 6.546 1.00 95.31 93 LEU A CA 1
ATOM 737 C C . LEU A 1 93 ? -5.679 6.741 7.501 1.00 95.31 93 LEU A C 1
ATOM 739 O O . LEU A 1 93 ? -5.446 7.914 7.786 1.00 95.31 93 LEU A O 1
ATOM 743 N N . VAL A 1 94 ? -4.930 5.736 7.950 1.00 95.44 94 VAL A N 1
ATOM 744 C CA . VAL A 1 94 ? -3.776 5.906 8.841 1.00 95.44 94 VAL A CA 1
ATOM 745 C C . VAL A 1 94 ? -2.535 5.216 8.281 1.00 95.44 94 VAL A C 1
ATOM 747 O O . VAL A 1 94 ? -2.611 4.269 7.497 1.00 95.44 94 VAL A O 1
ATOM 750 N N . ARG A 1 95 ? -1.363 5.702 8.686 1.00 94.12 95 ARG A N 1
ATOM 751 C CA . ARG A 1 95 ? -0.043 5.159 8.345 1.00 94.12 95 ARG A CA 1
ATOM 752 C C . ARG A 1 95 ? 0.816 5.098 9.606 1.00 94.12 95 ARG A C 1
ATOM 754 O O . ARG A 1 95 ? 0.474 5.699 10.621 1.00 94.12 95 ARG A O 1
ATOM 761 N N . LYS A 1 96 ? 1.961 4.419 9.565 1.00 91.94 96 LYS A N 1
ATOM 762 C CA . LYS A 1 96 ? 2.910 4.403 10.698 1.00 91.94 96 LYS A CA 1
ATOM 763 C C . LYS A 1 96 ? 3.327 5.807 11.142 1.00 91.94 96 LYS A C 1
ATOM 765 O O . LYS A 1 96 ? 3.465 6.040 12.337 1.00 91.94 96 LYS A O 1
ATOM 770 N N . GLU A 1 97 ? 3.428 6.750 10.206 1.00 90.75 97 GLU A N 1
ATOM 771 C CA . GLU A 1 97 ? 3.737 8.157 10.482 1.00 90.75 97 GLU A CA 1
ATOM 772 C C . GLU A 1 97 ? 2.614 8.893 11.230 1.00 90.75 97 GLU A C 1
ATOM 774 O O . GLU A 1 97 ? 2.877 9.914 11.858 1.00 90.75 97 GLU A O 1
ATOM 779 N N . THR A 1 98 ? 1.372 8.397 11.168 1.00 91.25 98 THR A N 1
ATOM 780 C CA . THR A 1 98 ? 0.235 8.953 11.919 1.00 91.25 98 THR A CA 1
ATOM 781 C C . THR A 1 98 ? -0.060 8.179 13.204 1.00 91.25 98 THR A C 1
ATOM 783 O O . THR A 1 98 ? -0.751 8.705 14.068 1.00 91.25 98 THR A O 1
ATOM 786 N N . LEU A 1 99 ? 0.408 6.929 13.323 1.00 88.75 99 LEU A N 1
ATOM 787 C CA . LEU A 1 99 ? 0.209 6.095 14.515 1.00 88.75 99 LEU A CA 1
ATOM 788 C C . LEU A 1 99 ? 1.250 6.348 15.610 1.00 88.75 99 LEU A C 1
ATOM 790 O O . LEU A 1 99 ? 0.917 6.258 16.787 1.00 88.75 99 LEU A O 1
ATOM 794 N N . LEU A 1 100 ? 2.503 6.613 15.233 1.00 88.75 100 LEU A N 1
ATOM 795 C CA . LEU A 1 100 ? 3.613 6.795 16.167 1.00 88.75 100 LEU A CA 1
ATOM 796 C C . LEU A 1 100 ? 4.046 8.256 16.219 1.00 88.75 100 LEU A C 1
ATOM 798 O O . LEU A 1 100 ? 4.059 8.950 15.200 1.00 88.75 100 LEU A O 1
ATOM 802 N N . GLU A 1 101 ? 4.481 8.712 17.393 1.00 91.44 101 GLU A N 1
ATOM 803 C CA . GLU A 1 101 ? 5.113 10.020 17.499 1.00 91.44 101 GLU A CA 1
ATOM 804 C C . GLU A 1 101 ? 6.417 10.050 16.681 1.00 91.44 101 GLU A C 1
ATOM 806 O O . GLU A 1 101 ? 7.153 9.056 16.636 1.00 91.44 101 GLU A O 1
ATOM 811 N N . PRO A 1 102 ? 6.790 11.197 16.081 1.00 91.38 102 PRO A N 1
ATOM 812 C CA . PRO A 1 102 ? 8.044 11.311 15.335 1.00 91.38 102 PRO A CA 1
ATOM 813 C C . PRO A 1 102 ? 9.285 10.908 16.151 1.00 91.38 102 PRO A C 1
ATOM 815 O O . PRO A 1 102 ? 10.261 10.400 15.596 1.00 91.38 102 PRO A O 1
ATOM 818 N N . LEU A 1 103 ? 9.245 11.116 17.474 1.00 92.50 103 LEU A N 1
ATOM 819 C CA . LEU A 1 103 ? 10.308 10.741 18.409 1.00 92.50 103 LEU A CA 1
ATOM 820 C C . LEU A 1 103 ? 10.457 9.229 18.598 1.00 92.50 103 LEU A C 1
ATOM 822 O O . LEU A 1 103 ? 11.566 8.781 18.888 1.00 92.50 103 LEU A O 1
ATOM 826 N N . ASP A 1 104 ? 9.392 8.461 18.409 1.00 91.69 104 ASP A N 1
ATOM 827 C CA . ASP A 1 104 ? 9.435 7.002 18.460 1.00 91.69 104 ASP A CA 1
ATOM 828 C C . ASP A 1 104 ? 9.786 6.436 17.085 1.00 91.69 104 ASP A C 1
ATOM 830 O O . ASP A 1 104 ? 10.620 5.537 16.955 1.00 91.69 104 ASP A O 1
ATOM 834 N N . LEU A 1 105 ? 9.238 7.034 16.023 1.00 91.19 105 LEU A N 1
ATOM 835 C CA . LEU A 1 105 ? 9.503 6.594 14.658 1.00 91.19 105 LEU A CA 1
ATOM 836 C C . LEU A 1 105 ? 10.986 6.747 14.275 1.00 91.19 105 LEU A C 1
ATOM 838 O O . LEU A 1 105 ? 11.514 5.936 13.510 1.00 91.19 105 LEU A O 1
ATOM 842 N N . ARG A 1 106 ? 11.696 7.738 14.838 1.00 92.06 106 ARG A N 1
ATOM 843 C CA . ARG A 1 106 ? 13.128 7.980 14.566 1.00 92.06 106 ARG A CA 1
ATOM 844 C C . ARG A 1 106 ? 14.032 6.780 14.851 1.00 92.06 106 ARG A C 1
ATOM 846 O O . ARG A 1 106 ? 15.080 6.671 14.226 1.00 92.06 106 ARG A O 1
ATOM 853 N N . PHE A 1 107 ? 13.650 5.890 15.770 1.00 90.69 107 PHE A N 1
ATOM 854 C CA . PHE A 1 107 ? 14.443 4.697 16.079 1.00 90.69 107 PHE A CA 1
ATOM 855 C C . PHE A 1 107 ? 14.461 3.701 14.913 1.00 90.69 107 PHE A C 1
ATOM 857 O O . PHE A 1 107 ? 15.434 2.971 14.740 1.00 90.69 107 PHE A O 1
ATOM 864 N N . PHE A 1 108 ? 13.419 3.725 14.080 1.00 90.81 108 PHE A N 1
ATOM 865 C CA . PHE A 1 108 ? 13.250 2.841 12.928 1.00 90.81 108 PHE A CA 1
ATOM 866 C C . PHE A 1 108 ? 13.622 3.518 11.603 1.00 90.81 108 PHE A C 1
ATOM 868 O O . PHE A 1 108 ? 13.847 2.838 10.598 1.00 90.81 108 PHE A O 1
ATOM 875 N N . GLN A 1 109 ? 13.730 4.852 11.582 1.00 85.38 109 GLN A N 1
ATOM 876 C CA . GLN A 1 109 ? 14.169 5.601 10.405 1.00 85.38 109 GLN A CA 1
ATOM 877 C C . GLN A 1 109 ? 15.522 5.068 9.903 1.00 85.38 109 GLN A C 1
ATOM 879 O O . GLN A 1 109 ? 16.401 4.697 10.680 1.00 85.38 109 GLN A O 1
ATOM 884 N N . ASN A 1 110 ? 15.670 4.982 8.578 1.00 86.31 110 ASN A N 1
ATOM 885 C CA . ASN A 1 110 ? 16.802 4.363 7.865 1.00 86.31 110 ASN A CA 1
ATOM 886 C C . ASN A 1 110 ? 16.962 2.838 8.026 1.00 86.31 110 ASN A C 1
ATOM 888 O O . ASN A 1 110 ? 17.794 2.240 7.343 1.00 86.31 110 ASN A O 1
ATOM 892 N N . HIS A 1 111 ? 16.129 2.177 8.829 1.00 90.25 111 HIS A N 1
ATOM 893 C CA . HIS A 1 111 ? 16.119 0.724 8.976 1.00 90.25 111 HIS A CA 1
ATOM 894 C C . HIS A 1 111 ? 14.905 0.136 8.253 1.00 90.25 111 HIS A C 1
ATOM 896 O O . HIS A 1 111 ? 13.904 -0.222 8.868 1.00 90.25 111 HIS A O 1
ATOM 902 N N . SER A 1 112 ? 14.994 0.016 6.923 1.00 87.56 112 SER A N 1
ATOM 903 C CA . SER A 1 112 ? 13.866 -0.424 6.076 1.00 87.56 112 SER A CA 1
ATOM 904 C C . SER A 1 112 ? 13.192 -1.724 6.544 1.00 87.56 112 SER A C 1
ATOM 906 O O . SER A 1 112 ? 11.967 -1.799 6.557 1.00 87.56 112 SER A O 1
ATOM 908 N N . SER A 1 113 ? 13.963 -2.719 6.998 1.00 90.62 113 SER A N 1
ATOM 909 C CA . SER A 1 113 ? 13.409 -3.967 7.541 1.00 90.62 113 SER A CA 1
ATOM 910 C C . SER A 1 113 ? 12.655 -3.773 8.859 1.00 90.62 113 SER A C 1
ATOM 912 O O . SER A 1 113 ? 11.674 -4.467 9.095 1.00 90.62 113 SER A O 1
ATOM 914 N N . GLN A 1 114 ? 13.084 -2.841 9.715 1.00 93.25 114 GLN A N 1
ATOM 915 C CA . GLN A 1 114 ? 12.386 -2.551 10.971 1.00 93.25 114 GLN A CA 1
ATOM 916 C C . GLN A 1 114 ? 11.114 -1.730 10.721 1.00 93.25 114 GLN A C 1
ATOM 918 O O . GLN A 1 114 ? 10.085 -2.007 11.324 1.00 93.25 114 GLN A O 1
ATOM 923 N N . MET A 1 115 ? 11.146 -0.795 9.765 1.00 92.44 115 MET A N 1
ATOM 924 C CA . MET A 1 115 ? 9.941 -0.095 9.300 1.00 92.44 115 MET A CA 1
ATOM 925 C C . MET A 1 115 ? 8.898 -1.076 8.747 1.00 92.44 115 MET A C 1
ATOM 927 O O . MET A 1 115 ? 7.722 -0.977 9.082 1.00 92.44 115 MET A O 1
ATOM 931 N N . ALA A 1 116 ? 9.334 -2.069 7.965 1.00 92.44 116 ALA A N 1
ATOM 932 C CA . ALA A 1 116 ? 8.459 -3.137 7.484 1.00 92.44 116 ALA A CA 1
ATOM 933 C C . ALA A 1 116 ? 7.944 -4.046 8.617 1.00 92.44 116 ALA A C 1
ATOM 935 O O . ALA A 1 116 ? 6.843 -4.581 8.516 1.00 92.44 116 ALA A O 1
ATOM 936 N N . ALA A 1 117 ? 8.700 -4.208 9.708 1.00 94.00 117 ALA A N 1
ATOM 937 C CA . ALA A 1 117 ? 8.239 -4.960 10.873 1.00 94.00 117 ALA A CA 1
ATOM 938 C C . ALA A 1 117 ? 7.076 -4.256 11.595 1.00 94.00 117 ALA A C 1
ATOM 940 O O . ALA A 1 117 ? 6.168 -4.933 12.066 1.00 94.00 117 ALA A O 1
ATOM 941 N N . LEU A 1 118 ? 7.050 -2.918 11.630 1.00 94.56 118 LEU A N 1
ATOM 942 C CA . LEU A 1 118 ? 5.898 -2.167 12.150 1.00 94.56 118 LEU A CA 1
ATOM 943 C C . LEU A 1 118 ? 4.648 -2.413 11.301 1.00 94.56 118 LEU A C 1
ATOM 945 O O . LEU A 1 118 ? 3.593 -2.739 11.837 1.00 94.56 118 LEU A O 1
ATOM 949 N N . ASP A 1 119 ? 4.790 -2.327 9.974 1.00 95.38 119 ASP A N 1
ATOM 950 C CA . ASP A 1 119 ? 3.703 -2.643 9.044 1.00 95.38 119 ASP A CA 1
ATOM 951 C C . ASP A 1 119 ? 3.183 -4.073 9.249 1.00 95.38 119 ASP A C 1
ATOM 953 O O . ASP A 1 119 ? 1.982 -4.323 9.152 1.00 95.38 119 ASP A O 1
ATOM 957 N N . TYR A 1 120 ? 4.086 -5.008 9.547 1.00 95.75 120 TYR A N 1
ATOM 958 C CA . TYR A 1 120 ? 3.766 -6.414 9.754 1.00 95.75 120 TYR A CA 1
ATOM 959 C C . TYR A 1 120 ? 2.962 -6.630 11.032 1.00 95.75 120 TYR A C 1
ATOM 961 O O . TYR A 1 120 ? 1.939 -7.305 10.987 1.00 95.75 120 TYR A O 1
ATOM 969 N N . LEU A 1 121 ? 3.378 -6.017 12.143 1.00 95.62 121 LEU A N 1
ATOM 970 C CA . LEU A 1 121 ? 2.668 -6.122 13.418 1.00 95.62 121 LEU A CA 1
ATOM 971 C C . LEU A 1 121 ? 1.238 -5.586 13.306 1.00 95.62 121 LEU A C 1
ATOM 973 O O . LEU A 1 121 ? 0.304 -6.256 13.730 1.00 95.62 121 LEU A O 1
ATOM 977 N N . VAL A 1 122 ? 1.045 -4.427 12.668 1.00 95.94 122 VAL A N 1
ATOM 978 C CA . VAL A 1 122 ? -0.306 -3.877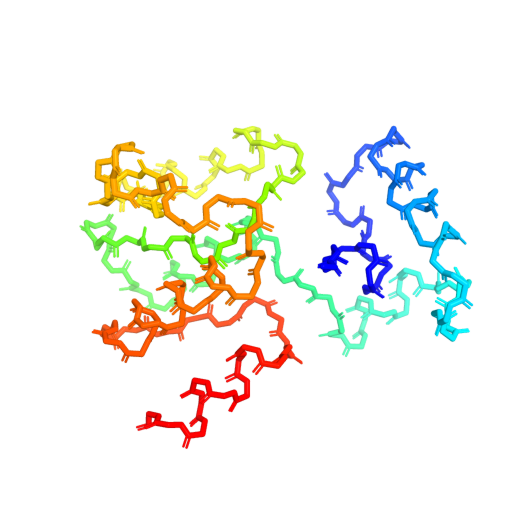 12.466 1.00 95.94 122 VAL A CA 1
ATOM 979 C C . VAL A 1 122 ? -1.138 -4.759 11.528 1.00 95.94 122 VAL A C 1
ATOM 981 O O . VAL A 1 122 ? -2.328 -4.939 11.757 1.00 95.94 122 VAL A O 1
ATOM 984 N N . SER A 1 123 ? -0.524 -5.341 10.492 1.00 96.31 123 SER A N 1
ATOM 985 C CA . SER A 1 123 ? -1.208 -6.252 9.556 1.00 96.31 123 SER A CA 1
ATOM 986 C C . SER A 1 123 ? -1.619 -7.586 10.195 1.00 96.31 123 SER A C 1
ATOM 988 O O . SER A 1 123 ? -2.612 -8.193 9.789 1.00 96.31 123 SER A O 1
ATOM 990 N N . LEU A 1 124 ? -0.836 -8.064 11.165 1.00 96.50 124 LEU A N 1
ATOM 991 C CA . LEU A 1 124 ? -1.114 -9.287 11.912 1.00 96.50 124 LEU A CA 1
ATOM 992 C C . LEU A 1 124 ? -2.305 -9.095 12.855 1.00 96.50 124 LEU A C 1
ATOM 994 O O . LEU A 1 124 ? -3.201 -9.931 12.877 1.00 96.50 124 LEU A O 1
ATOM 998 N N . GLU A 1 125 ? -2.327 -7.970 13.571 1.00 95.81 125 GLU A N 1
ATOM 999 C CA . GLU A 1 125 ? -3.351 -7.642 14.571 1.00 95.81 125 GLU A CA 1
ATOM 1000 C C . GLU A 1 125 ? -4.619 -7.002 13.972 1.00 95.81 125 GLU A C 1
ATOM 1002 O O . GLU A 1 125 ? -5.553 -6.680 14.704 1.00 95.81 125 GLU A O 1
ATOM 1007 N N . SER A 1 126 ? -4.680 -6.777 12.655 1.00 96.00 126 SER A N 1
ATOM 1008 C CA . SER A 1 126 ? -5.857 -6.180 12.017 1.00 96.00 126 SER A CA 1
ATOM 1009 C C . SER A 1 126 ? -7.010 -7.177 11.881 1.00 96.00 126 SER A C 1
ATOM 1011 O O . SER A 1 126 ? -6.803 -8.342 11.541 1.00 96.00 126 SER A O 1
ATOM 1013 N N . ASP A 1 127 ? -8.255 -6.713 12.004 1.00 95.62 127 ASP A N 1
ATOM 1014 C CA . ASP A 1 127 ? -9.435 -7.563 11.777 1.00 95.62 127 ASP A CA 1
ATOM 1015 C C . ASP A 1 127 ? -9.458 -8.144 10.353 1.00 95.62 127 ASP A C 1
ATOM 1017 O O . ASP A 1 127 ? -9.755 -9.320 10.146 1.00 95.62 127 ASP A O 1
ATOM 1021 N N . ILE A 1 128 ? -9.063 -7.336 9.364 1.00 95.56 128 ILE A N 1
ATOM 1022 C CA . ILE A 1 128 ? -9.023 -7.696 7.943 1.00 95.56 128 ILE A CA 1
ATOM 1023 C C . ILE A 1 128 ? -7.643 -7.345 7.383 1.00 95.56 128 ILE A C 1
ATOM 1025 O O . ILE A 1 128 ? -7.135 -6.242 7.602 1.00 95.56 128 ILE A O 1
ATOM 1029 N N . PHE A 1 129 ? -7.038 -8.270 6.640 1.00 95.94 129 PHE A N 1
ATOM 1030 C CA . PHE A 1 129 ? -5.800 -8.037 5.897 1.00 95.94 129 PHE A CA 1
ATOM 1031 C C . PHE A 1 129 ? -6.053 -8.185 4.398 1.00 95.94 129 PHE A C 1
ATOM 1033 O O . PHE A 1 129 ? -6.582 -9.199 3.948 1.00 95.94 129 PHE A O 1
ATOM 1040 N N . VAL A 1 130 ? -5.672 -7.163 3.627 1.00 95.25 130 VAL A N 1
ATOM 1041 C CA . VAL A 1 130 ? -5.837 -7.131 2.169 1.00 95.25 130 VAL A CA 1
ATOM 1042 C C . VAL A 1 130 ? -4.468 -6.929 1.517 1.00 95.25 130 VAL A C 1
ATOM 1044 O O . VAL A 1 130 ? -3.977 -5.798 1.468 1.00 95.25 130 VAL A O 1
ATOM 1047 N N . PRO A 1 131 ? -3.821 -7.996 1.018 1.00 93.94 131 PRO A N 1
ATOM 1048 C CA . PRO A 1 131 ? -2.578 -7.856 0.278 1.00 93.94 131 PRO A CA 1
ATOM 1049 C C . PRO A 1 131 ? -2.863 -7.297 -1.120 1.00 93.94 131 PRO A C 1
ATOM 1051 O O . PRO A 1 131 ? -3.730 -7.787 -1.838 1.00 93.94 131 PRO A O 1
ATOM 1054 N N . THR A 1 132 ? -2.101 -6.288 -1.541 1.00 91.19 132 THR A N 1
ATOM 1055 C CA . THR A 1 132 ? -2.196 -5.748 -2.909 1.00 91.19 132 THR A CA 1
ATOM 1056 C C . THR A 1 132 ? -1.322 -6.505 -3.903 1.00 91.19 132 THR A C 1
ATOM 1058 O O . THR A 1 132 ? -1.508 -6.346 -5.103 1.00 91.19 132 THR A O 1
ATOM 1061 N N . TYR A 1 133 ? -0.381 -7.324 -3.426 1.00 89.62 133 TYR A N 1
ATOM 1062 C CA . TYR A 1 133 ? 0.549 -8.116 -4.230 1.00 89.62 133 TYR A CA 1
ATOM 1063 C C . TYR A 1 133 ? 0.970 -9.380 -3.466 1.00 89.62 133 TYR A C 1
ATOM 1065 O O . TYR A 1 133 ? 1.145 -9.318 -2.246 1.00 89.62 133 TYR A O 1
ATOM 1073 N N . ASP A 1 134 ? 1.211 -10.491 -4.175 1.00 87.56 134 ASP A N 1
ATOM 1074 C CA . ASP A 1 134 ? 1.709 -11.762 -3.610 1.00 87.56 134 ASP A CA 1
ATOM 1075 C C . ASP A 1 134 ? 3.212 -11.701 -3.244 1.00 87.56 134 ASP A C 1
ATOM 1077 O O . ASP A 1 134 ? 4.069 -12.443 -3.734 1.00 87.56 134 ASP A O 1
ATOM 1081 N N . GLY A 1 135 ? 3.564 -10.728 -2.405 1.00 88.06 135 GLY A N 1
ATOM 1082 C CA . GLY A 1 135 ? 4.917 -10.515 -1.906 1.00 88.06 135 GLY A CA 1
ATOM 1083 C C . GLY A 1 135 ? 5.212 -11.294 -0.624 1.00 88.06 135 GLY A C 1
ATOM 1084 O O . GLY A 1 135 ? 4.338 -11.898 -0.010 1.00 88.06 135 GLY A O 1
ATOM 1085 N N . ASN A 1 136 ? 6.460 -11.206 -0.154 1.00 90.75 136 ASN A N 1
ATOM 1086 C CA . ASN A 1 136 ? 6.879 -11.862 1.093 1.00 90.75 136 ASN A CA 1
ATOM 1087 C C . ASN A 1 136 ? 6.023 -11.446 2.298 1.00 90.75 136 ASN A C 1
ATOM 1089 O O . ASN A 1 136 ? 5.718 -12.283 3.133 1.00 90.75 136 ASN A O 1
ATOM 1093 N N . MET A 1 137 ? 5.616 -10.175 2.373 1.00 91.56 137 MET A N 1
ATOM 1094 C CA . MET A 1 137 ? 4.741 -9.692 3.444 1.00 91.56 137 MET A CA 1
ATOM 1095 C C . MET A 1 137 ? 3.410 -10.449 3.474 1.00 91.56 137 MET A C 1
ATOM 1097 O O . MET A 1 137 ? 3.004 -10.913 4.532 1.00 91.56 137 MET A O 1
ATOM 1101 N N . ALA A 1 138 ? 2.768 -10.612 2.311 1.00 93.81 138 ALA A N 1
ATOM 1102 C CA . ALA A 1 138 ? 1.497 -11.318 2.198 1.00 93.81 138 ALA A CA 1
ATOM 1103 C C . ALA A 1 138 ? 1.633 -12.767 2.685 1.00 93.81 138 ALA A C 1
ATOM 1105 O O . ALA A 1 138 ? 0.876 -13.185 3.551 1.00 93.81 138 ALA A O 1
ATOM 1106 N N . LYS A 1 139 ? 2.674 -13.473 2.227 1.00 94.62 139 LYS A N 1
ATOM 1107 C CA . LYS A 1 139 ? 2.950 -14.873 2.598 1.00 94.62 139 LYS A CA 1
ATOM 1108 C C . LYS A 1 139 ? 3.219 -15.056 4.086 1.00 94.62 139 LYS A C 1
ATOM 1110 O O . LYS A 1 139 ? 2.804 -16.051 4.669 1.00 94.62 139 LYS A O 1
ATOM 1115 N N . VAL A 1 140 ? 3.945 -14.122 4.702 1.00 95.06 140 VAL A N 1
ATOM 1116 C CA . VAL A 1 140 ? 4.274 -14.208 6.131 1.00 95.06 140 VAL A CA 1
ATOM 1117 C C . VAL A 1 140 ? 3.045 -13.909 6.990 1.00 95.06 140 VAL A C 1
ATOM 1119 O O . VAL A 1 140 ? 2.830 -14.618 7.963 1.00 95.06 140 VAL A O 1
ATOM 1122 N N . VAL A 1 141 ? 2.225 -12.911 6.635 1.00 96.06 141 VAL A N 1
ATOM 1123 C CA . VAL A 1 141 ? 0.973 -12.619 7.359 1.00 96.06 141 VAL A CA 1
ATOM 1124 C C . VAL A 1 141 ? -0.033 -13.762 7.196 1.00 96.06 141 VAL A C 1
ATOM 1126 O O . VAL A 1 141 ? -0.594 -14.211 8.189 1.00 96.06 141 VAL A O 1
ATOM 1129 N N . GLU A 1 142 ? -0.214 -14.274 5.975 1.00 94.50 142 GLU A N 1
ATOM 1130 C CA . GLU A 1 142 ? -1.083 -15.425 5.687 1.00 94.50 142 GLU A CA 1
ATOM 1131 C C . GLU A 1 142 ? -0.638 -16.680 6.439 1.00 94.50 142 GLU A C 1
ATOM 1133 O O . GLU A 1 142 ? -1.466 -17.399 6.976 1.00 94.50 142 GLU A O 1
ATOM 1138 N N . GLY A 1 143 ? 0.668 -16.940 6.525 1.00 95.31 143 GLY A N 1
ATOM 1139 C CA . GLY A 1 143 ? 1.173 -18.092 7.268 1.00 95.31 143 GLY A CA 1
ATOM 1140 C C . GLY A 1 143 ? 1.000 -17.993 8.788 1.00 95.31 143 GLY A C 1
ATOM 1141 O O . GLY A 1 143 ? 1.196 -18.996 9.471 1.00 95.31 143 GLY A O 1
ATOM 1142 N N . HIS A 1 144 ? 0.695 -16.808 9.323 1.00 95.00 144 HIS A N 1
ATOM 1143 C CA . HIS A 1 144 ? 0.633 -16.564 10.765 1.00 95.00 144 HIS A CA 1
ATOM 1144 C C . HIS A 1 144 ? -0.793 -16.364 11.298 1.00 95.00 144 HIS A C 1
ATOM 1146 O O . HIS A 1 144 ? -1.014 -16.623 12.480 1.00 95.00 144 HIS A O 1
ATOM 1152 N N . ARG A 1 145 ? -1.726 -15.904 10.454 1.00 90.75 145 ARG A N 1
ATOM 1153 C CA . ARG A 1 145 ? -3.156 -15.731 10.764 1.00 90.75 145 ARG A CA 1
ATOM 1154 C C . ARG A 1 145 ? -3.944 -17.013 10.512 1.00 90.75 145 ARG A C 1
ATOM 1156 O O . ARG A 1 145 ? -4.876 -17.272 11.304 1.00 90.75 145 ARG A O 1
#

Radius of gyration: 15.97 Å; chains: 1; bounding box: 42×30×39 Å